Protein AF-R4Z0A3-F1 (afdb_monomer_lite)

pLDDT: mean 77.42, std 15.75, range [34.47, 92.31]

Foldseek 3Di:
DDPQFDKDKAFADVLLVQVQQRWIWMWTADQWKTKIKTKGFRDQALLLRLLLVVLVCVVCVVVVVPPQLPQPDWDWDDDPRRTMIIRMRIDGQCHPNRRDPVVSVVVNVVNVVSVNCVSNVDHDNHSSVSSVVSSVVVVVVVVVPPPDD

Secondary structure (DSSP, 8-state):
--TT--EEEEEPPGGGS-TTTT-EEEEEE-SSEEEEEEEE--SSSHHHHHHHHHHHHHHHGGGTTSS------EEEE-SSS--EEEEEEEEET-STTTS-HHHHHHHHHHHHHHHHHHHHHS--TTHHHHHHHHHHHHHHHHHH-S---

Sequence (149 aa):
MHKHGSYIRVRLPDATGLRTVGGYLTYRVTAKDAKVLLGIDGLETGEENLAALRAVKKHYEHRVESPLPSPVDQRTRGIGGAVRAYATSTLTGHGFKKGTAEGSAVWAERMFLAWLQLLTSDPIPDIETAAAEQAAIIEQAALTDEPGG

Structure (mmCIF, N/CA/C/O backbone):
data_AF-R4Z0A3-F1
#
_entry.id   AF-R4Z0A3-F1
#
loop_
_atom_site.group_PDB
_atom_site.id
_atom_site.type_symbol
_atom_site.label_atom_id
_atom_site.label_alt_id
_atom_site.label_comp_id
_atom_site.label_asym_id
_atom_site.label_entity_id
_atom_site.label_seq_id
_atom_site.pdbx_PDB_ins_code
_atom_site.Cartn_x
_atom_site.Cartn_y
_atom_site.Cartn_z
_atom_site.occupancy
_atom_site.B_iso_or_equiv
_atom_site.auth_seq_id
_atom_site.auth_comp_id
_atom_site.auth_asym_id
_atom_site.auth_atom_id
_atom_site.pdbx_PDB_model_num
ATOM 1 N N . MET A 1 1 ? -2.324 11.474 -26.695 1.00 40.47 1 MET A N 1
ATOM 2 C CA . MET A 1 1 ? -1.196 11.080 -25.817 1.00 40.47 1 MET A CA 1
ATOM 3 C C . MET A 1 1 ? -1.404 11.738 -24.454 1.00 40.47 1 MET A C 1
ATOM 5 O O . MET A 1 1 ? -1.358 12.959 -24.376 1.00 40.47 1 MET A O 1
ATOM 9 N N . HIS A 1 2 ? -1.762 10.989 -23.407 1.00 38.53 2 HIS A N 1
ATOM 10 C CA . HIS A 1 2 ? -2.083 11.587 -22.103 1.00 38.53 2 HIS A CA 1
ATOM 11 C C . HIS A 1 2 ? -0.835 12.245 -21.487 1.00 38.53 2 HIS A C 1
ATOM 13 O O . HIS A 1 2 ? 0.179 11.584 -21.282 1.00 38.53 2 HIS A O 1
ATOM 19 N N . LYS A 1 3 ? -0.923 13.539 -21.142 1.00 48.25 3 LYS A N 1
ATOM 20 C CA . LYS A 1 3 ? 0.144 14.345 -20.503 1.00 48.25 3 LYS A CA 1
ATOM 21 C C . LYS A 1 3 ? 0.673 13.773 -19.170 1.00 48.25 3 LYS A C 1
ATOM 23 O O . LYS A 1 3 ? 1.653 14.287 -18.638 1.00 48.25 3 LYS A O 1
ATOM 28 N N . HIS A 1 4 ? 0.039 12.736 -18.617 1.00 56.09 4 HIS A N 1
ATOM 29 C CA . HIS A 1 4 ? 0.233 12.275 -17.237 1.00 56.09 4 HIS A CA 1
ATOM 30 C C . HIS A 1 4 ? 0.842 10.868 -17.083 1.00 56.09 4 HIS A C 1
ATOM 32 O O . HIS A 1 4 ? 1.033 10.420 -15.947 1.00 56.09 4 HIS A O 1
ATOM 38 N N . GLY A 1 5 ? 1.231 10.231 -18.195 1.00 62.22 5 GLY A N 1
ATOM 39 C CA . GLY A 1 5 ? 1.775 8.869 -18.227 1.00 62.22 5 GLY A CA 1
ATOM 40 C C . GLY A 1 5 ? 0.687 7.795 -18.321 1.00 62.22 5 GLY A C 1
ATOM 41 O O . GLY A 1 5 ? -0.496 8.081 -18.137 1.00 62.22 5 GLY A O 1
ATOM 42 N N . SER A 1 6 ? 1.099 6.567 -18.625 1.00 69.62 6 SER A N 1
ATOM 43 C CA . SER A 1 6 ? 0.236 5.380 -18.610 1.00 69.62 6 SER A CA 1
ATOM 44 C C . SER A 1 6 ? 0.320 4.694 -17.246 1.00 69.62 6 SER A C 1
ATOM 46 O O . SER A 1 6 ? 1.364 4.742 -16.585 1.00 69.62 6 SER A O 1
ATOM 48 N N . TYR A 1 7 ? -0.773 4.062 -16.822 1.00 82.75 7 TYR A N 1
ATOM 49 C CA . TYR A 1 7 ? -0.797 3.251 -15.611 1.00 82.75 7 TYR A CA 1
ATOM 50 C C . TYR A 1 7 ? -1.601 1.972 -15.824 1.00 82.75 7 TYR A C 1
ATOM 52 O O . TYR A 1 7 ? -2.517 1.935 -16.644 1.00 82.75 7 TYR A O 1
ATOM 60 N N . ILE A 1 8 ? -1.254 0.940 -15.062 1.00 86.56 8 ILE A N 1
ATOM 61 C CA . ILE A 1 8 ? -2.016 -0.303 -14.959 1.00 86.56 8 ILE A CA 1
ATOM 62 C C . ILE A 1 8 ? -2.486 -0.393 -13.517 1.00 86.56 8 ILE A C 1
ATOM 64 O O . ILE A 1 8 ? -1.666 -0.305 -12.607 1.00 86.56 8 ILE A O 1
ATOM 68 N N . ARG A 1 9 ? -3.794 -0.540 -13.308 1.00 89.31 9 ARG A N 1
ATOM 69 C CA . ARG A 1 9 ? -4.387 -0.768 -11.989 1.00 89.31 9 ARG A CA 1
ATOM 70 C C . ARG A 1 9 ? -4.936 -2.188 -11.941 1.00 89.31 9 ARG A C 1
ATOM 72 O O . ARG A 1 9 ? -5.731 -2.560 -12.798 1.00 89.31 9 ARG A O 1
ATOM 79 N N . VAL A 1 10 ? -4.543 -2.943 -10.925 1.00 91.38 10 VAL A N 1
ATOM 80 C CA . VAL A 1 10 ? -4.989 -4.315 -10.679 1.00 91.38 10 VAL A CA 1
ATOM 81 C C . VAL A 1 10 ? -5.661 -4.357 -9.318 1.00 91.38 10 VAL A C 1
ATOM 83 O O . VAL A 1 10 ? -5.078 -3.932 -8.322 1.00 91.38 10 VAL A O 1
ATOM 86 N N . ARG A 1 11 ? -6.902 -4.839 -9.278 1.00 91.44 11 ARG A N 1
ATOM 87 C CA . ARG A 1 11 ? -7.611 -5.084 -8.018 1.00 91.44 11 ARG A CA 1
ATOM 88 C C . ARG A 1 11 ? -6.994 -6.285 -7.312 1.00 91.44 11 ARG A C 1
ATOM 90 O O . ARG A 1 11 ? -6.636 -7.258 -7.973 1.00 91.44 11 ARG A O 1
ATOM 97 N N . LEU A 1 12 ? -6.884 -6.211 -5.991 1.00 90.88 12 LEU A N 1
ATOM 98 C CA . LEU A 1 12 ? -6.390 -7.330 -5.198 1.00 90.88 12 LEU A CA 1
ATOM 99 C C . LEU A 1 12 ? -7.463 -8.426 -5.058 1.00 90.88 12 LEU A C 1
ATOM 101 O O . LEU A 1 12 ? -8.657 -8.110 -5.033 1.00 90.88 12 LEU A O 1
ATOM 105 N N . PRO A 1 13 ? -7.066 -9.709 -4.982 1.00 90.19 13 PRO A N 1
ATOM 106 C CA . PRO A 1 13 ? -8.002 -10.800 -4.735 1.00 90.19 13 PRO A CA 1
ATOM 107 C C . PRO A 1 13 ? -8.528 -10.776 -3.290 1.00 90.19 13 PRO A C 1
ATOM 109 O O . PRO A 1 13 ? -7.863 -10.253 -2.394 1.00 90.19 13 PRO A O 1
ATOM 112 N N . ASP A 1 14 ? -9.691 -11.399 -3.056 1.00 88.31 14 ASP A N 1
ATOM 113 C CA . ASP A 1 14 ? -10.331 -11.509 -1.727 1.00 88.31 14 ASP A CA 1
ATOM 114 C C . ASP A 1 14 ? -9.380 -12.045 -0.657 1.00 88.31 14 ASP A C 1
ATOM 116 O O . ASP A 1 14 ? -9.346 -11.542 0.460 1.00 88.31 14 ASP A O 1
ATOM 120 N N . ALA A 1 15 ? -8.549 -13.016 -1.043 1.00 88.75 15 ALA A N 1
ATOM 121 C CA . ALA A 1 15 ? -7.582 -13.683 -0.178 1.00 88.75 15 ALA A CA 1
ATOM 122 C C . ALA A 1 15 ? -6.546 -12.740 0.463 1.00 88.75 15 ALA A C 1
ATOM 124 O O . ALA A 1 15 ? -5.831 -13.171 1.354 1.00 88.75 15 ALA A O 1
ATOM 125 N N . THR A 1 16 ? -6.443 -11.482 0.019 1.00 87.31 16 THR A N 1
ATOM 126 C CA . THR A 1 16 ? -5.559 -10.475 0.636 1.00 87.31 16 THR A CA 1
ATOM 127 C C . THR A 1 16 ? -6.153 -9.781 1.860 1.00 87.31 16 THR A C 1
ATOM 129 O O . THR A 1 16 ? -5.439 -9.045 2.534 1.00 87.31 16 THR A O 1
ATOM 132 N N . GLY A 1 17 ? -7.463 -9.909 2.098 1.00 87.19 17 GLY A N 1
ATOM 133 C CA . GLY A 1 17 ? -8.180 -9.135 3.120 1.00 87.19 17 GLY A CA 1
ATOM 134 C C . GLY A 1 17 ? -8.371 -7.648 2.781 1.00 87.19 17 GLY A C 1
ATOM 135 O O . GLY A 1 17 ? -9.131 -6.959 3.448 1.00 87.19 17 GLY A O 1
ATOM 136 N N . LEU A 1 18 ? -7.747 -7.135 1.712 1.00 88.69 18 LEU A N 1
ATOM 137 C CA . LEU A 1 18 ? -7.799 -5.711 1.356 1.00 88.69 18 LEU A CA 1
ATOM 138 C C . LEU A 1 18 ? -8.900 -5.357 0.350 1.00 88.69 18 LEU A C 1
ATOM 140 O O . LEU A 1 18 ? -9.107 -4.180 0.064 1.00 88.69 18 LEU A O 1
ATOM 144 N N . ARG A 1 19 ? -9.607 -6.333 -0.234 1.00 87.31 19 ARG A N 1
ATOM 145 C CA . ARG A 1 19 ? -10.628 -6.035 -1.257 1.00 87.31 19 ARG A CA 1
ATOM 146 C C . ARG A 1 19 ? -11.832 -5.287 -0.679 1.00 87.31 19 ARG A C 1
ATOM 148 O O . ARG A 1 19 ? -12.382 -4.438 -1.377 1.00 87.31 19 ARG A O 1
ATOM 155 N N . THR A 1 20 ? -12.218 -5.585 0.561 1.00 86.12 20 THR A N 1
ATOM 156 C CA . THR A 1 20 ? -13.341 -4.941 1.269 1.00 86.12 20 THR A CA 1
ATOM 157 C C . THR A 1 20 ? -13.162 -3.427 1.351 1.00 86.12 20 THR A C 1
ATOM 159 O O . THR A 1 20 ? -14.100 -2.688 1.087 1.00 86.12 20 THR A O 1
ATOM 162 N N . VAL A 1 21 ? -11.922 -2.974 1.545 1.00 88.94 21 VAL A N 1
ATOM 163 C CA . VAL A 1 21 ? -11.540 -1.553 1.605 1.00 88.94 21 VAL A CA 1
ATOM 164 C C . VAL A 1 21 ? -11.056 -0.989 0.264 1.00 88.94 21 VAL A C 1
ATOM 166 O O . VAL A 1 21 ? -10.374 0.035 0.204 1.00 88.94 21 VAL A O 1
ATOM 169 N N . GLY A 1 22 ? -11.366 -1.657 -0.850 1.00 89.75 22 GLY A N 1
ATOM 170 C CA . GLY A 1 22 ? -10.989 -1.182 -2.181 1.00 89.75 22 GLY A CA 1
ATOM 171 C C . GLY A 1 22 ? -9.485 -1.258 -2.463 1.00 89.75 22 GLY A C 1
ATOM 172 O O . GLY A 1 22 ? -8.950 -0.411 -3.168 1.00 89.75 22 GLY A O 1
ATOM 173 N N . GLY A 1 23 ? -8.780 -2.256 -1.932 1.00 90.88 23 GLY A N 1
ATOM 174 C CA . GLY A 1 23 ? -7.347 -2.453 -2.152 1.00 90.88 23 GLY A CA 1
ATOM 175 C C . GLY A 1 23 ? -6.966 -2.737 -3.614 1.00 90.88 23 GLY A C 1
ATOM 176 O O . GLY A 1 23 ? -7.571 -3.572 -4.299 1.00 90.88 23 GLY A O 1
ATOM 177 N N . TYR A 1 24 ? -5.916 -2.077 -4.107 1.00 92.31 24 TYR A N 1
ATOM 178 C CA . TYR A 1 24 ? -5.378 -2.293 -5.456 1.00 92.31 24 TYR A CA 1
ATOM 179 C C . TYR A 1 24 ? -3.870 -2.047 -5.545 1.00 92.31 24 TYR A C 1
ATOM 181 O O . TYR A 1 24 ? -3.290 -1.284 -4.776 1.00 92.31 24 TYR A O 1
ATOM 189 N N . LEU A 1 25 ? -3.248 -2.619 -6.577 1.00 91.00 25 LEU A N 1
ATOM 190 C CA . LEU A 1 25 ? -1.900 -2.269 -7.015 1.00 91.00 25 LEU A CA 1
ATOM 191 C C . LEU A 1 25 ? -1.966 -1.398 -8.269 1.00 91.00 25 LEU A C 1
ATOM 193 O O . LEU A 1 25 ? -2.750 -1.652 -9.181 1.00 91.00 25 LEU A O 1
ATOM 197 N N . THR A 1 26 ? -1.149 -0.351 -8.333 1.00 91.25 26 THR A N 1
ATOM 198 C CA . THR A 1 26 ? -0.997 0.482 -9.531 1.00 91.25 26 THR A CA 1
ATOM 199 C C . THR A 1 26 ? 0.457 0.544 -9.964 1.00 91.25 26 THR A C 1
ATOM 201 O O . THR A 1 26 ? 1.308 1.008 -9.211 1.00 91.25 26 THR A O 1
ATOM 204 N N . TYR A 1 27 ? 0.733 0.157 -11.206 1.00 90.75 27 TYR A N 1
ATOM 205 C CA . TYR A 1 27 ? 1.990 0.448 -11.880 1.00 90.75 27 TYR A CA 1
ATOM 206 C C . TYR A 1 27 ? 1.881 1.785 -12.605 1.00 90.75 27 TYR A C 1
ATOM 208 O O . TYR A 1 27 ? 0.936 2.007 -13.362 1.00 90.75 27 TYR A O 1
ATOM 216 N N . ARG A 1 28 ? 2.846 2.677 -12.392 1.00 89.00 28 ARG A N 1
ATOM 217 C CA . ARG A 1 28 ? 2.895 3.999 -13.014 1.00 89.00 28 ARG A CA 1
ATOM 218 C C . ARG A 1 28 ? 4.305 4.322 -13.479 1.00 89.00 28 ARG A C 1
ATOM 220 O O . ARG A 1 28 ? 5.245 4.272 -12.693 1.00 89.00 28 ARG A O 1
ATOM 227 N N . VAL A 1 29 ? 4.430 4.797 -14.714 1.00 84.81 29 VAL A N 1
ATOM 228 C CA . VAL A 1 29 ? 5.696 5.321 -15.243 1.00 84.81 29 VAL A CA 1
ATOM 229 C C . VAL A 1 29 ? 5.619 6.837 -15.372 1.00 84.81 29 VAL A C 1
ATOM 231 O O . VAL A 1 29 ? 4.6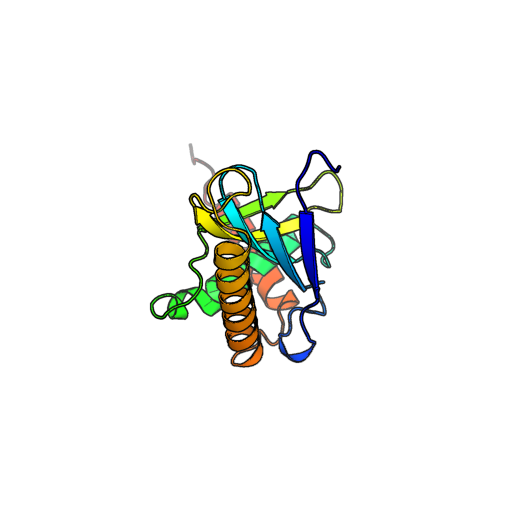59 7.400 -15.898 1.00 84.81 29 VAL A O 1
ATOM 234 N N . THR A 1 30 ? 6.641 7.515 -14.866 1.00 85.06 30 THR A N 1
ATOM 235 C CA . THR A 1 30 ? 6.837 8.962 -14.995 1.00 85.06 30 THR A CA 1
ATOM 236 C C . THR A 1 30 ? 8.015 9.248 -15.921 1.00 85.06 30 THR A C 1
ATOM 238 O O . THR A 1 30 ? 8.670 8.332 -16.410 1.00 85.06 30 THR A O 1
ATOM 241 N N . ALA A 1 31 ? 8.317 10.525 -16.168 1.00 83.75 31 ALA A N 1
ATOM 242 C CA . ALA A 1 31 ? 9.464 10.887 -16.999 1.00 83.75 31 ALA A CA 1
ATOM 243 C C . ALA A 1 31 ? 10.795 10.391 -16.410 1.00 83.75 31 ALA A C 1
ATOM 245 O O . ALA A 1 31 ? 11.699 10.049 -17.167 1.00 83.75 31 ALA A O 1
ATOM 246 N N . LYS A 1 32 ? 10.912 10.375 -15.076 1.00 85.31 32 LYS A N 1
ATOM 247 C CA . LYS A 1 32 ? 12.159 10.060 -14.367 1.00 85.31 32 LYS A CA 1
ATOM 248 C C . LYS A 1 32 ? 12.180 8.646 -13.796 1.00 85.31 32 LYS A C 1
ATOM 250 O O . LYS A 1 32 ? 13.207 7.990 -13.902 1.00 85.31 32 LYS A O 1
ATOM 255 N N . ASP A 1 33 ? 11.041 8.175 -13.288 1.00 86.81 33 ASP A N 1
ATOM 256 C CA . ASP A 1 33 ? 10.973 6.952 -12.481 1.00 86.81 33 ASP A CA 1
ATOM 257 C C . ASP A 1 33 ? 9.795 6.052 -12.866 1.00 86.81 33 ASP A C 1
ATOM 259 O O . ASP A 1 33 ? 8.763 6.541 -13.345 1.00 86.81 33 ASP A O 1
ATOM 263 N N . ALA A 1 34 ? 9.920 4.765 -12.550 1.00 86.31 34 ALA A N 1
ATOM 264 C CA . ALA A 1 34 ? 8.825 3.801 -12.515 1.00 86.31 34 ALA A CA 1
ATOM 265 C C . ALA A 1 34 ? 8.374 3.565 -11.063 1.00 86.31 34 ALA A C 1
ATOM 267 O O . ALA A 1 34 ? 9.180 3.637 -10.136 1.00 86.31 34 ALA A O 1
ATOM 268 N N . LYS A 1 35 ? 7.076 3.335 -10.849 1.00 86.94 35 LYS A N 1
ATOM 269 C CA . LYS A 1 35 ? 6.466 3.233 -9.517 1.00 86.94 35 LYS A CA 1
ATOM 270 C C . LYS A 1 35 ? 5.460 2.096 -9.450 1.00 86.94 35 LYS A C 1
ATOM 272 O O . LYS A 1 35 ? 4.667 1.934 -10.375 1.00 86.94 35 LYS A O 1
ATOM 277 N N . VAL A 1 36 ? 5.448 1.382 -8.332 1.00 86.81 36 VAL A N 1
ATOM 278 C CA . VAL A 1 36 ? 4.368 0.472 -7.935 1.00 86.81 36 VAL A CA 1
ATOM 279 C C . VAL A 1 36 ? 3.757 1.017 -6.653 1.00 86.81 36 VAL A C 1
ATOM 281 O O . VAL A 1 36 ? 4.476 1.426 -5.744 1.00 86.81 36 VAL A O 1
ATOM 284 N N . LEU A 1 37 ? 2.432 1.100 -6.623 1.00 87.38 37 LEU A N 1
ATOM 285 C CA . LEU A 1 37 ? 1.665 1.704 -5.542 1.00 87.38 37 LEU A CA 1
ATOM 286 C C . LEU A 1 37 ? 0.678 0.675 -5.001 1.00 87.38 37 LEU A C 1
ATOM 288 O O . LEU A 1 37 ? -0.159 0.212 -5.773 1.00 87.38 37 LEU A O 1
ATOM 292 N N . LEU A 1 38 ? 0.730 0.377 -3.705 1.00 87.38 38 LEU A N 1
ATOM 293 C CA . LEU A 1 38 ? -0.390 -0.245 -2.999 1.00 87.38 38 LEU A CA 1
ATOM 294 C C . LEU A 1 38 ? -1.329 0.868 -2.544 1.00 87.38 38 LEU A C 1
ATOM 296 O O . LEU A 1 38 ? -0.894 1.772 -1.833 1.00 87.38 38 LEU A O 1
ATOM 300 N N . GLY A 1 39 ? -2.579 0.834 -2.995 1.00 88.19 39 GLY A N 1
ATOM 301 C CA . GLY A 1 39 ? -3.584 1.842 -2.679 1.00 88.19 39 GLY A CA 1
ATOM 302 C C . GLY A 1 39 ? -4.808 1.258 -1.987 1.00 88.19 39 GLY A C 1
ATOM 303 O O . GLY A 1 39 ? -5.176 0.114 -2.248 1.00 88.19 39 GLY A O 1
ATOM 304 N N . ILE A 1 40 ? -5.424 2.083 -1.141 1.00 87.75 40 ILE A N 1
ATOM 305 C CA . ILE A 1 40 ? -6.716 1.854 -0.479 1.00 87.75 40 ILE A CA 1
ATOM 306 C C . ILE A 1 40 ? -7.579 3.091 -0.771 1.00 87.75 40 ILE A C 1
ATOM 308 O O . ILE A 1 40 ? -7.098 4.224 -0.633 1.00 87.75 40 ILE A O 1
ATOM 312 N N . ASP A 1 41 ? -8.794 2.881 -1.287 1.00 87.88 41 ASP A N 1
ATOM 313 C CA . ASP A 1 41 ? -9.741 3.960 -1.613 1.00 87.88 41 ASP A CA 1
ATOM 314 C C . ASP A 1 41 ? -11.223 3.616 -1.374 1.00 87.88 41 ASP A C 1
ATOM 316 O O . ASP A 1 41 ? -12.091 4.301 -1.913 1.00 87.88 41 ASP A O 1
ATOM 320 N N . GLY A 1 42 ? -11.511 2.569 -0.591 1.00 85.94 42 GLY A N 1
ATOM 321 C CA . GLY A 1 42 ? -12.871 2.100 -0.303 1.00 85.94 42 GLY A CA 1
ATOM 322 C C . GLY A 1 42 ? -13.462 2.534 1.042 1.00 85.94 42 GLY A C 1
ATOM 323 O O . GLY A 1 42 ? -14.623 2.217 1.279 1.00 85.94 42 GLY A O 1
ATOM 324 N N . LEU A 1 43 ? -12.705 3.228 1.902 1.00 86.81 43 LEU A N 1
ATOM 325 C CA . LEU A 1 43 ? -13.200 3.746 3.188 1.00 86.81 43 LEU A CA 1
ATOM 326 C C . LEU A 1 43 ? -13.829 5.140 3.036 1.00 86.81 43 LEU A C 1
ATOM 328 O O . LEU A 1 43 ? -13.618 5.811 2.020 1.00 86.81 43 LEU A O 1
ATOM 332 N N . GLU A 1 44 ? -14.609 5.562 4.035 1.00 85.12 44 GLU A N 1
ATOM 333 C CA . GLU A 1 44 ? -15.453 6.763 3.986 1.00 85.12 44 GLU A CA 1
ATOM 334 C C . GLU A 1 44 ? -14.617 8.043 3.885 1.00 85.12 44 GLU A C 1
ATOM 336 O O . GLU A 1 44 ? -14.967 8.967 3.143 1.00 85.12 44 GLU A O 1
ATOM 341 N N . THR A 1 45 ? -13.477 8.082 4.580 1.00 83.50 45 THR A N 1
ATOM 342 C CA . THR A 1 45 ? -12.611 9.266 4.636 1.00 83.50 45 THR A CA 1
ATOM 343 C C . THR A 1 45 ? -11.182 9.012 4.150 1.00 83.50 45 THR A C 1
ATOM 345 O O . THR A 1 45 ? -10.692 7.886 4.019 1.00 83.50 45 THR A O 1
ATOM 348 N N . GLY A 1 46 ? -10.465 10.098 3.849 1.00 79.25 46 GLY A N 1
ATOM 349 C CA . GLY A 1 46 ? -9.051 10.025 3.478 1.00 79.25 46 GLY A CA 1
ATOM 350 C C . GLY A 1 46 ? -8.152 9.582 4.619 1.00 79.25 46 GLY A C 1
ATOM 351 O O . GLY A 1 46 ? -7.163 8.877 4.406 1.00 79.25 46 GLY A O 1
ATOM 352 N N . GLU A 1 47 ? -8.511 10.012 5.818 1.00 82.19 47 GLU A N 1
ATOM 353 C CA . GLU A 1 47 ? -7.883 9.698 7.086 1.00 82.19 47 GLU A CA 1
ATOM 354 C C . GLU A 1 47 ? -7.992 8.201 7.377 1.00 82.19 47 GLU A C 1
ATOM 356 O O . GLU A 1 47 ? -6.981 7.579 7.698 1.00 82.19 47 GLU A O 1
ATOM 361 N N . GLU A 1 48 ? -9.160 7.597 7.151 1.00 85.56 48 GLU A N 1
ATOM 362 C CA . GLU A 1 48 ? -9.363 6.148 7.259 1.00 85.56 48 GLU A CA 1
ATOM 363 C C . GLU A 1 48 ? -8.542 5.371 6.229 1.00 85.56 48 GLU A C 1
ATOM 365 O O . GLU A 1 48 ? -7.834 4.429 6.583 1.00 85.56 48 GLU A O 1
ATOM 370 N N . ASN A 1 49 ? -8.549 5.800 4.960 1.00 85.56 49 ASN A N 1
ATOM 371 C CA . ASN A 1 49 ? -7.708 5.189 3.925 1.00 85.56 49 ASN A CA 1
ATOM 372 C C . ASN A 1 49 ? -6.211 5.250 4.304 1.00 85.56 49 ASN A C 1
ATOM 374 O O . ASN A 1 49 ? -5.453 4.303 4.065 1.00 85.56 49 ASN A O 1
ATOM 378 N N . LEU A 1 50 ? -5.763 6.352 4.919 1.00 82.94 50 LEU A N 1
ATOM 379 C CA . LEU A 1 50 ? -4.394 6.497 5.416 1.00 82.94 50 LEU A CA 1
ATOM 380 C C . LEU A 1 50 ? -4.126 5.621 6.645 1.00 82.94 50 LEU A C 1
ATOM 382 O O . LEU A 1 50 ? -3.055 5.015 6.731 1.00 82.94 50 LEU A O 1
ATOM 386 N N . ALA A 1 51 ? -5.068 5.547 7.583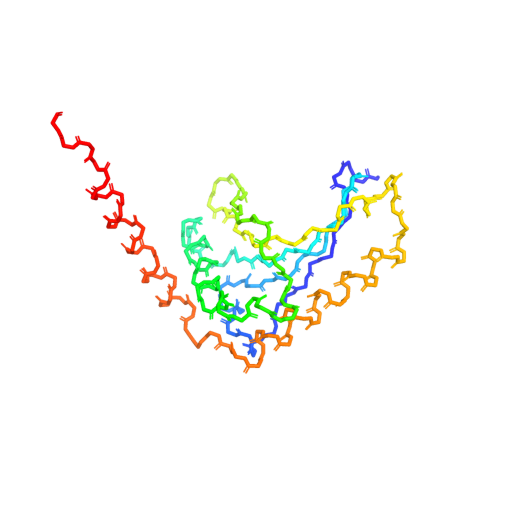 1.00 85.50 51 ALA A N 1
ATOM 387 C CA . ALA A 1 51 ? -4.970 4.711 8.770 1.00 85.50 51 ALA A CA 1
ATOM 388 C C . ALA A 1 51 ? -4.887 3.227 8.389 1.00 85.50 51 ALA A C 1
ATOM 390 O O . ALA A 1 51 ? -4.008 2.526 8.887 1.00 85.50 51 ALA A O 1
ATOM 391 N N . ALA A 1 52 ? -5.673 2.782 7.406 1.00 87.50 52 ALA A N 1
ATOM 392 C CA . ALA A 1 52 ? -5.590 1.439 6.842 1.00 87.50 52 ALA A CA 1
ATOM 393 C C . ALA A 1 52 ? -4.206 1.153 6.237 1.00 87.50 52 ALA A C 1
ATOM 395 O O . ALA A 1 52 ? -3.602 0.117 6.507 1.00 87.50 52 ALA A O 1
ATOM 396 N N . LEU A 1 53 ? -3.618 2.091 5.485 1.00 85.75 53 LEU A N 1
ATOM 397 C CA . LEU A 1 53 ? -2.246 1.911 4.993 1.00 85.75 53 LEU A CA 1
ATOM 398 C C . LEU A 1 53 ? -1.187 1.912 6.096 1.00 85.75 53 LEU A C 1
ATOM 400 O O . LEU A 1 53 ? -0.151 1.254 5.957 1.00 85.75 53 LEU A O 1
ATOM 404 N N . ARG A 1 54 ? -1.403 2.659 7.178 1.00 83.31 54 ARG A N 1
ATOM 405 C CA . ARG A 1 54 ? -0.536 2.604 8.358 1.00 83.31 54 ARG A CA 1
ATOM 406 C C . ARG A 1 54 ? -0.672 1.265 9.074 1.00 83.31 54 ARG A C 1
ATOM 408 O O . ARG A 1 54 ? 0.357 0.720 9.456 1.00 83.31 54 ARG A O 1
ATOM 415 N N . ALA A 1 55 ? -1.877 0.706 9.164 1.00 86.81 55 ALA A N 1
ATOM 416 C CA . ALA A 1 55 ? -2.107 -0.639 9.679 1.00 86.81 55 ALA A CA 1
ATOM 417 C C . ALA A 1 55 ? -1.382 -1.692 8.827 1.00 86.81 55 ALA A C 1
ATOM 419 O O . ALA A 1 55 ? -0.633 -2.496 9.372 1.00 86.81 55 ALA A O 1
ATOM 420 N N . VAL A 1 56 ? -1.482 -1.612 7.492 1.00 85.25 56 VAL A N 1
ATOM 421 C CA . VAL A 1 56 ? -0.703 -2.460 6.567 1.00 85.25 56 VAL A CA 1
ATOM 422 C C . VAL A 1 56 ? 0.797 -2.327 6.828 1.00 85.25 56 VAL A C 1
ATOM 424 O O . VAL A 1 56 ? 1.495 -3.330 6.956 1.00 85.25 56 VAL A O 1
ATOM 427 N N . LYS A 1 57 ? 1.311 -1.095 6.932 1.00 81.88 57 LYS A N 1
ATOM 428 C CA . LYS A 1 57 ? 2.730 -0.864 7.226 1.00 81.88 57 LYS A CA 1
ATOM 429 C C . LYS A 1 57 ? 3.123 -1.506 8.552 1.00 81.88 57 LYS A C 1
ATOM 431 O O . LYS A 1 57 ? 4.062 -2.282 8.551 1.00 81.88 57 LYS A O 1
ATOM 436 N N . LYS A 1 58 ? 2.415 -1.214 9.643 1.00 82.94 58 LYS A N 1
ATOM 437 C CA . LYS A 1 58 ? 2.694 -1.752 10.983 1.00 82.94 58 LYS A CA 1
ATOM 438 C C . LYS A 1 58 ? 2.663 -3.279 10.996 1.00 82.94 58 LYS A C 1
ATOM 440 O O . LYS A 1 58 ? 3.525 -3.920 11.585 1.00 82.94 58 LYS A O 1
ATOM 445 N N . HIS A 1 59 ? 1.699 -3.870 10.298 1.00 84.38 59 HIS A N 1
ATOM 446 C CA . HIS A 1 59 ? 1.567 -5.317 10.220 1.00 84.38 59 HIS A CA 1
ATOM 447 C C . HIS A 1 59 ? 2.767 -5.967 9.516 1.00 84.38 59 HIS A C 1
ATOM 449 O O . HIS A 1 59 ? 3.256 -6.988 9.981 1.00 84.38 59 HIS A O 1
ATOM 455 N N . TYR A 1 60 ? 3.308 -5.354 8.458 1.00 81.81 60 TYR A N 1
ATOM 456 C CA . TYR A 1 60 ? 4.418 -5.931 7.690 1.00 81.81 60 TYR A CA 1
ATOM 457 C C . TYR A 1 60 ? 5.796 -5.296 7.946 1.00 81.81 60 TYR A C 1
ATOM 459 O O . TYR A 1 60 ? 6.775 -5.753 7.359 1.00 81.81 60 TYR A O 1
ATOM 467 N N . GLU A 1 61 ? 5.927 -4.274 8.801 1.00 74.88 61 GLU A N 1
ATOM 468 C CA . GLU A 1 61 ? 7.187 -3.525 8.975 1.00 74.88 61 GLU A CA 1
ATOM 469 C C . GLU A 1 61 ? 8.337 -4.399 9.480 1.00 74.88 61 GLU A C 1
ATOM 471 O O . GLU A 1 61 ? 9.478 -4.233 9.057 1.00 74.88 61 GLU A O 1
ATOM 476 N N . HIS A 1 62 ? 8.026 -5.395 10.308 1.00 70.69 62 HIS A N 1
ATOM 477 C CA . HIS A 1 62 ? 8.991 -6.362 10.828 1.00 70.69 62 HIS A CA 1
ATOM 478 C C . HIS A 1 62 ? 9.468 -7.374 9.772 1.00 70.69 62 HIS A C 1
ATOM 480 O O . HIS A 1 62 ? 10.463 -8.061 9.978 1.00 70.69 62 HIS A O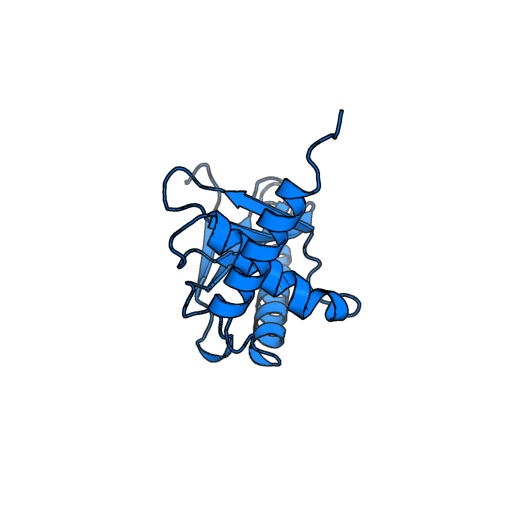 1
ATOM 486 N N . ARG A 1 63 ? 8.779 -7.477 8.628 1.00 68.06 63 ARG A N 1
ATOM 487 C CA . ARG A 1 63 ? 9.157 -8.361 7.513 1.00 68.06 63 ARG A CA 1
ATOM 488 C C . ARG A 1 63 ? 10.003 -7.653 6.456 1.00 68.06 63 ARG A C 1
ATOM 490 O O . ARG A 1 63 ? 10.367 -8.260 5.454 1.00 68.06 63 ARG A O 1
ATOM 497 N N . VAL A 1 64 ? 10.333 -6.376 6.670 1.00 52.91 64 VAL A N 1
ATOM 498 C CA . VAL A 1 64 ? 11.041 -5.528 5.695 1.00 52.91 64 VAL A CA 1
ATOM 499 C C . VAL A 1 64 ? 12.518 -5.915 5.519 1.00 52.91 64 VAL A C 1
ATOM 501 O O . VAL A 1 64 ? 13.126 -5.528 4.524 1.00 52.91 64 VAL A O 1
ATOM 504 N N . GLU A 1 65 ? 13.086 -6.743 6.402 1.00 49.09 65 GLU A N 1
ATOM 505 C CA . GLU A 1 65 ? 14.481 -7.207 6.305 1.00 49.09 65 GLU A CA 1
ATOM 506 C C . GLU A 1 65 ? 14.755 -8.179 5.134 1.00 49.09 65 GLU A C 1
ATOM 508 O O . GLU A 1 65 ? 15.912 -8.439 4.809 1.00 49.09 65 GLU A O 1
ATOM 513 N N . SER A 1 66 ? 13.728 -8.694 4.447 1.00 42.72 66 SER A N 1
ATOM 514 C CA . SER A 1 66 ? 13.887 -9.649 3.339 1.00 42.72 66 SER A CA 1
ATOM 515 C C . SER A 1 66 ? 12.791 -9.478 2.289 1.00 42.72 66 SER A C 1
ATOM 517 O O . SER A 1 66 ? 11.632 -9.307 2.651 1.00 42.72 66 SER A O 1
ATOM 519 N N . PRO A 1 67 ? 13.126 -9.559 0.989 1.00 48.59 67 PRO A N 1
ATOM 520 C CA . PRO A 1 67 ? 13.077 -8.441 0.048 1.00 48.59 67 PRO A CA 1
ATOM 521 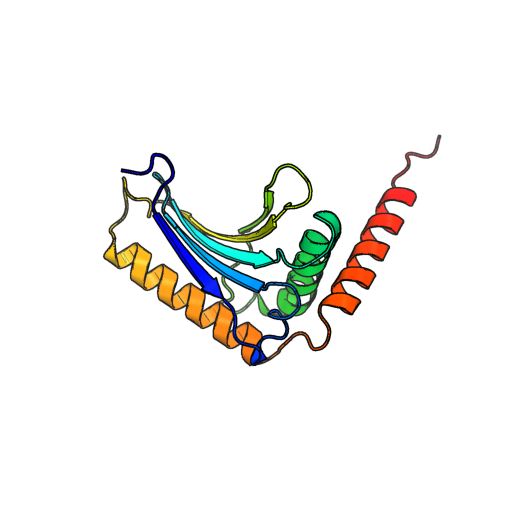C C . PRO A 1 67 ? 11.660 -7.869 -0.113 1.00 48.59 67 PRO A C 1
ATOM 523 O O . PRO A 1 67 ? 11.064 -7.934 -1.192 1.00 48.59 67 PRO A O 1
ATOM 526 N N . LEU A 1 68 ? 11.096 -7.294 0.945 1.00 49.50 68 LEU A N 1
ATOM 527 C CA . LEU A 1 68 ? 9.895 -6.518 0.778 1.00 49.50 68 LEU A CA 1
ATOM 528 C C . LEU A 1 68 ? 10.255 -5.293 -0.049 1.00 49.50 68 LEU A C 1
ATOM 530 O O . LEU A 1 68 ? 11.299 -4.667 0.168 1.00 49.50 68 LEU A O 1
ATOM 534 N N . PRO A 1 69 ? 9.402 -4.930 -1.007 1.00 50.34 69 PRO A N 1
ATOM 535 C CA . PRO A 1 69 ? 9.533 -3.666 -1.683 1.00 50.34 69 PRO A CA 1
ATOM 536 C C . PRO A 1 69 ? 9.402 -2.546 -0.654 1.00 50.34 69 PRO A C 1
ATOM 538 O O . PRO A 1 69 ? 8.301 -2.212 -0.227 1.00 50.34 69 PRO A O 1
ATOM 541 N N . SER A 1 70 ? 10.551 -2.019 -0.227 1.00 42.31 70 SER A N 1
ATOM 542 C CA . SER A 1 70 ? 10.659 -1.007 0.819 1.00 42.31 70 SER A CA 1
ATOM 543 C C . SER A 1 70 ? 9.584 0.074 0.616 1.00 42.31 70 SER A C 1
ATOM 545 O O . SER A 1 70 ? 9.469 0.600 -0.503 1.00 42.31 70 SER A O 1
ATOM 547 N N . PRO A 1 71 ? 8.751 0.387 1.628 1.00 43.91 71 PRO A N 1
ATOM 548 C CA . PRO A 1 71 ? 7.790 1.469 1.520 1.00 43.91 71 PRO A CA 1
ATOM 549 C C . PRO A 1 71 ? 8.564 2.786 1.556 1.00 43.91 71 PRO A C 1
ATOM 551 O O . PRO A 1 71 ? 8.844 3.351 2.611 1.00 43.91 71 PRO A O 1
ATOM 554 N N . VAL A 1 72 ? 8.926 3.278 0.376 1.00 50.09 72 VAL A N 1
ATOM 555 C CA . VAL A 1 72 ? 9.530 4.593 0.209 1.00 50.09 72 VAL A CA 1
ATOM 556 C C . VAL A 1 72 ? 8.380 5.554 -0.045 1.00 50.09 72 VAL A C 1
ATOM 558 O O . VAL A 1 72 ? 7.980 5.781 -1.186 1.00 50.09 72 VAL A O 1
ATOM 561 N N . ASP A 1 73 ? 7.881 6.121 1.057 1.00 54.03 73 ASP A N 1
ATOM 562 C CA . ASP A 1 73 ? 6.943 7.248 1.120 1.00 54.03 73 ASP A CA 1
ATOM 563 C C . ASP A 1 73 ? 5.442 6.861 1.096 1.00 54.03 73 ASP A C 1
ATOM 565 O O . ASP A 1 73 ? 4.883 6.425 0.081 1.00 54.03 73 ASP A O 1
ATOM 569 N N . GLN A 1 74 ? 4.783 7.030 2.252 1.00 54.88 74 GLN A N 1
ATOM 570 C CA . GLN A 1 74 ? 3.325 6.974 2.391 1.00 54.88 74 GLN A CA 1
ATOM 571 C C . GLN A 1 74 ? 2.764 8.360 2.090 1.00 54.88 74 GLN A C 1
ATOM 573 O O . GLN A 1 74 ? 3.060 9.321 2.796 1.00 54.88 74 GLN A O 1
ATOM 578 N N . ARG A 1 75 ? 1.947 8.478 1.043 1.00 52.47 75 ARG A N 1
ATOM 579 C CA . ARG A 1 75 ? 1.373 9.767 0.635 1.00 52.47 75 ARG A CA 1
ATOM 580 C C . ARG A 1 75 ? -0.126 9.643 0.434 1.00 52.47 75 ARG A C 1
ATOM 582 O O . ARG A 1 75 ? -0.589 8.713 -0.226 1.00 52.47 75 ARG A O 1
ATOM 589 N N . THR A 1 76 ? -0.870 10.628 0.918 1.00 50.44 76 THR A N 1
ATOM 590 C CA . THR A 1 76 ? -2.251 10.866 0.498 1.00 50.44 76 THR A CA 1
ATOM 591 C C . THR A 1 76 ? -2.252 11.733 -0.764 1.00 50.44 76 THR A C 1
ATOM 593 O O . THR A 1 76 ? -1.431 12.638 -0.937 1.00 50.44 76 THR A O 1
ATOM 596 N N . ARG A 1 77 ? -3.137 11.429 -1.716 1.00 53.06 77 ARG A N 1
ATOM 597 C CA . ARG A 1 77 ? -3.425 12.287 -2.875 1.00 53.06 77 ARG A CA 1
ATOM 598 C C . ARG A 1 77 ? -4.906 12.202 -3.229 1.00 53.06 77 ARG A C 1
ATOM 600 O O . ARG A 1 77 ? -5.403 11.124 -3.543 1.00 53.06 77 ARG A O 1
ATOM 607 N N . GLY A 1 78 ? -5.564 13.354 -3.297 1.00 42.03 78 GLY A N 1
ATOM 608 C CA . GLY A 1 78 ? -6.947 13.511 -3.750 1.00 42.03 78 GLY A CA 1
ATOM 609 C C . GLY A 1 78 ? -7.483 14.904 -3.411 1.00 42.03 78 GLY A C 1
ATOM 610 O O . GLY A 1 78 ? -6.822 15.651 -2.697 1.00 42.03 78 GLY A O 1
ATOM 611 N N . ILE A 1 79 ? -8.645 15.258 -3.962 1.00 34.47 79 ILE A N 1
ATOM 612 C CA . ILE A 1 79 ? -9.422 16.464 -3.630 1.00 34.47 79 ILE A CA 1
ATOM 613 C C . ILE A 1 79 ? -10.859 15.984 -3.365 1.00 34.47 79 ILE A C 1
ATOM 615 O O . ILE A 1 79 ? -11.382 15.215 -4.172 1.00 34.47 79 ILE A O 1
ATOM 619 N N . GLY A 1 80 ? -11.487 16.422 -2.267 1.00 40.34 80 GLY A N 1
ATOM 620 C CA . GLY A 1 80 ? -12.831 15.980 -1.851 1.00 40.34 80 GLY A CA 1
ATOM 621 C C . GLY A 1 80 ? -12.851 14.574 -1.231 1.00 40.34 80 GLY A C 1
ATOM 622 O O . GLY A 1 80 ? -11.796 14.028 -0.936 1.00 40.34 80 GLY A O 1
ATOM 623 N N . GLY A 1 81 ? -14.032 13.964 -1.071 1.00 36.12 81 GLY A N 1
ATOM 624 C CA . GLY A 1 81 ? -14.239 12.649 -0.421 1.00 36.12 81 GLY A CA 1
ATOM 625 C C . GLY A 1 81 ? -13.637 11.419 -1.127 1.00 36.12 81 GLY A C 1
ATOM 626 O O . GLY A 1 81 ? -14.023 10.299 -0.844 1.00 36.12 81 GLY A O 1
ATOM 627 N N . ALA A 1 82 ? -12.706 11.608 -2.066 1.00 47.72 82 ALA A N 1
ATOM 628 C CA . ALA A 1 82 ? -11.991 10.549 -2.783 1.00 47.72 82 ALA A CA 1
ATOM 629 C C . ALA A 1 82 ? -10.475 10.645 -2.531 1.00 47.72 82 ALA A C 1
ATOM 631 O O . ALA A 1 82 ? -9.657 10.559 -3.457 1.00 47.72 82 ALA A O 1
ATOM 632 N N . VAL A 1 83 ? -10.085 10.917 -1.284 1.00 58.53 83 VAL A N 1
ATOM 633 C CA . VAL A 1 83 ? -8.676 10.960 -0.885 1.00 58.53 83 VAL A CA 1
ATOM 634 C C . VAL A 1 83 ? -8.128 9.539 -0.890 1.00 58.53 83 VAL A C 1
ATOM 636 O O . VAL A 1 83 ? -8.509 8.700 -0.084 1.00 58.53 83 VAL A O 1
ATOM 639 N N . ARG A 1 84 ? -7.202 9.277 -1.814 1.00 65.38 84 ARG A N 1
ATOM 640 C CA . ARG A 1 84 ? -6.535 7.981 -1.941 1.00 65.38 84 ARG A CA 1
ATOM 641 C C . ARG A 1 84 ? -5.248 7.999 -1.139 1.00 65.38 84 ARG A C 1
ATOM 643 O O . ARG A 1 84 ? -4.468 8.952 -1.251 1.00 65.38 84 ARG A O 1
ATOM 650 N N . ALA A 1 85 ? -4.987 6.931 -0.406 1.00 66.38 85 ALA A N 1
ATOM 651 C CA . ALA A 1 85 ? -3.715 6.734 0.265 1.00 66.38 85 ALA A CA 1
ATOM 652 C C . ALA A 1 85 ? -2.879 5.716 -0.525 1.00 66.38 85 ALA A C 1
ATOM 654 O O . ALA A 1 85 ? -3.431 4.767 -1.086 1.00 66.38 85 ALA A O 1
ATOM 655 N N . TYR A 1 86 ? -1.555 5.912 -0.592 1.00 69.00 86 TYR A N 1
ATOM 656 C CA . TYR A 1 86 ? -0.645 4.969 -1.254 1.00 69.00 86 TYR A CA 1
ATOM 657 C C . TYR A 1 86 ? 0.601 4.658 -0.426 1.00 69.00 86 TYR A C 1
ATOM 659 O O . TYR A 1 86 ? 1.235 5.573 0.104 1.00 69.00 86 TYR A O 1
ATOM 667 N N . ALA A 1 87 ? 1.009 3.389 -0.424 1.00 73.88 87 ALA A N 1
ATOM 668 C CA . ALA A 1 87 ? 2.376 2.979 -0.130 1.00 73.88 87 ALA A CA 1
ATOM 669 C C . ALA A 1 87 ? 3.137 2.850 -1.456 1.00 73.88 87 ALA A C 1
ATOM 671 O O . ALA A 1 87 ? 2.694 2.149 -2.369 1.00 73.88 87 ALA A O 1
ATOM 672 N N . THR A 1 88 ? 4.253 3.572 -1.585 1.00 78.50 88 THR A N 1
ATOM 673 C CA . THR A 1 88 ? 4.980 3.691 -2.853 1.00 78.50 88 THR A CA 1
ATOM 674 C C . THR A 1 88 ? 6.282 2.906 -2.838 1.00 78.50 88 THR A C 1
ATOM 676 O O . THR A 1 88 ? 7.074 2.994 -1.906 1.00 78.50 88 THR A O 1
ATOM 679 N N . SER A 1 89 ? 6.554 2.219 -3.941 1.00 81.44 89 SER A N 1
ATOM 680 C CA . SER A 1 89 ? 7.876 1.701 -4.267 1.00 81.44 89 SER A CA 1
ATOM 681 C C . SER A 1 89 ? 8.335 2.303 -5.587 1.00 81.44 89 SER A C 1
ATOM 683 O O . SER A 1 89 ? 7.571 2.339 -6.555 1.00 81.44 89 SER A O 1
ATOM 685 N N . THR A 1 90 ? 9.567 2.809 -5.633 1.00 84.06 90 THR A N 1
ATOM 686 C CA . THR A 1 90 ? 10.081 3.577 -6.776 1.00 84.06 90 THR A CA 1
ATOM 687 C C . THR A 1 90 ? 11.367 2.962 -7.309 1.00 84.06 90 THR A C 1
ATOM 689 O O . THR A 1 90 ? 12.305 2.737 -6.551 1.00 84.06 90 THR A O 1
ATOM 692 N N . LEU A 1 91 ? 11.425 2.763 -8.625 1.00 83.69 91 LEU A N 1
ATOM 693 C CA . LEU A 1 91 ? 12.649 2.474 -9.359 1.00 83.69 91 LEU A CA 1
ATOM 694 C C . LEU A 1 91 ? 13.142 3.758 -10.035 1.00 83.69 91 LEU A C 1
ATOM 696 O O . LEU A 1 91 ? 12.644 4.175 -11.090 1.00 83.69 91 LEU A O 1
ATOM 700 N N . THR A 1 92 ? 14.103 4.407 -9.381 1.00 84.62 92 THR A N 1
ATOM 701 C CA . THR A 1 92 ? 14.675 5.686 -9.813 1.00 84.62 92 THR A CA 1
ATOM 702 C C . THR A 1 92 ? 15.431 5.537 -11.127 1.00 84.62 92 THR A C 1
ATOM 704 O O . THR A 1 92 ? 16.180 4.584 -11.316 1.00 84.62 92 THR A O 1
ATOM 707 N N . GLY A 1 93 ? 15.257 6.489 -12.046 1.00 82.50 93 GLY A N 1
ATOM 708 C CA . GLY A 1 93 ? 15.973 6.495 -13.330 1.00 82.50 93 GLY A CA 1
ATOM 709 C C . GLY A 1 93 ? 15.367 5.589 -14.407 1.00 82.50 93 GLY A C 1
ATOM 710 O O . GLY A 1 93 ? 15.777 5.670 -15.563 1.00 82.50 93 GLY A O 1
ATOM 711 N N . HIS A 1 94 ? 14.340 4.807 -14.068 1.00 83.31 94 HIS A N 1
ATOM 712 C CA . HIS A 1 94 ? 13.619 3.933 -14.996 1.00 83.31 94 HIS A CA 1
ATOM 713 C C . HIS A 1 94 ? 12.307 4.547 -15.518 1.00 83.31 94 HIS A C 1
ATOM 715 O O . HIS A 1 94 ? 11.340 3.861 -15.829 1.00 83.31 94 HIS A O 1
ATOM 721 N N . GLY A 1 95 ? 12.244 5.875 -15.605 1.00 82.31 95 GLY A N 1
ATOM 722 C CA . GLY A 1 95 ? 11.145 6.573 -16.270 1.00 82.31 95 GLY A CA 1
ATOM 723 C C . GLY A 1 95 ? 11.231 6.508 -17.793 1.00 82.31 95 GLY A C 1
ATOM 724 O O . GLY A 1 95 ? 12.271 6.182 -18.361 1.00 82.31 95 GLY A O 1
ATOM 725 N N . PHE A 1 96 ? 10.166 6.929 -18.479 1.00 82.75 96 PHE A N 1
ATOM 726 C CA . PHE A 1 96 ? 10.064 6.833 -19.943 1.00 82.75 96 PHE A CA 1
ATOM 727 C C . PHE A 1 96 ? 11.089 7.682 -20.724 1.00 82.75 96 PHE A C 1
ATOM 729 O O . PHE A 1 96 ? 11.153 7.566 -21.943 1.00 82.75 96 PHE A O 1
ATOM 736 N N . LYS A 1 97 ? 11.863 8.564 -20.066 1.00 84.00 97 LYS A N 1
ATOM 737 C CA . LYS A 1 97 ? 12.947 9.333 -20.710 1.00 84.00 97 LYS A CA 1
ATOM 738 C C . LYS A 1 97 ? 14.345 8.723 -20.552 1.00 84.00 97 LYS A C 1
ATOM 740 O O . LYS A 1 97 ? 15.249 9.173 -21.247 1.00 84.00 97 LYS A O 1
ATOM 745 N N . LYS A 1 98 ? 14.557 7.808 -19.601 1.00 80.12 98 LYS A N 1
ATOM 746 C CA . LYS A 1 98 ? 15.901 7.314 -19.229 1.00 80.12 98 LYS A CA 1
ATOM 747 C C . LYS A 1 98 ? 15.991 5.797 -19.032 1.00 80.12 98 LYS A C 1
ATOM 749 O O . LYS A 1 98 ? 17.089 5.262 -19.113 1.00 80.12 98 LYS A O 1
ATOM 754 N N . GLY A 1 99 ? 14.871 5.118 -18.794 1.00 80.12 99 GLY A N 1
ATOM 755 C CA . GLY A 1 99 ? 14.803 3.667 -18.650 1.00 80.12 99 GLY A CA 1
ATOM 756 C C . GLY A 1 99 ? 14.346 2.956 -19.918 1.00 80.12 99 GLY A C 1
ATOM 757 O O . GLY A 1 99 ? 13.835 3.571 -20.854 1.00 80.12 99 GLY A O 1
ATOM 758 N N . THR A 1 100 ? 14.473 1.631 -19.912 1.00 84.50 100 THR A N 1
ATOM 759 C CA . THR A 1 100 ? 13.854 0.761 -20.915 1.00 84.50 100 THR A CA 1
ATOM 760 C C . THR A 1 100 ? 12.454 0.343 -20.465 1.00 84.50 100 THR A C 1
ATOM 762 O O . THR A 1 100 ? 12.191 0.167 -19.269 1.00 84.50 100 THR A O 1
ATOM 765 N N . ALA A 1 101 ? 11.540 0.173 -21.425 1.00 84.69 101 ALA A N 1
ATOM 766 C CA . ALA A 1 101 ? 10.196 -0.333 -21.145 1.00 84.69 101 ALA A CA 1
ATOM 767 C C . ALA A 1 101 ? 10.252 -1.742 -20.530 1.00 84.69 101 ALA A C 1
ATOM 769 O O . ALA A 1 101 ? 9.596 -1.997 -19.526 1.00 84.69 101 ALA A O 1
ATOM 770 N N . GLU A 1 102 ? 11.105 -2.609 -21.079 1.00 87.31 102 GLU A N 1
ATOM 771 C CA . GLU A 1 102 ? 11.323 -3.978 -20.604 1.00 87.31 102 GLU A CA 1
ATOM 772 C C . GLU A 1 102 ? 11.833 -4.021 -19.160 1.00 87.31 102 GLU A C 1
ATOM 774 O O . GLU A 1 102 ? 11.214 -4.655 -18.311 1.00 87.31 102 GLU A O 1
ATOM 779 N N . GLY A 1 103 ? 12.901 -3.281 -18.838 1.00 83.69 103 GLY A N 1
ATOM 780 C CA . GLY A 1 103 ? 13.458 -3.277 -17.482 1.00 83.69 103 GLY A CA 1
ATOM 781 C C . GLY A 1 103 ? 12.461 -2.756 -16.445 1.00 83.69 103 GLY A C 1
ATOM 782 O O . GLY A 1 103 ? 12.372 -3.277 -15.335 1.00 83.69 103 GLY A O 1
ATOM 783 N N . SER A 1 104 ? 11.653 -1.766 -16.830 1.00 85.44 104 SER A N 1
ATOM 784 C CA . SER A 1 104 ? 10.604 -1.220 -15.966 1.00 85.44 104 SER A CA 1
ATOM 785 C C . SER A 1 104 ? 9.441 -2.199 -15.772 1.00 85.44 104 SER A C 1
ATOM 787 O O . SER A 1 104 ? 8.868 -2.233 -14.684 1.00 85.44 104 SER A O 1
ATOM 789 N N . ALA A 1 105 ? 9.097 -2.983 -16.799 1.00 86.94 105 ALA A N 1
ATOM 790 C CA . ALA A 1 105 ? 8.046 -3.996 -16.749 1.00 86.94 105 ALA A CA 1
ATOM 791 C C . ALA A 1 105 ? 8.463 -5.213 -15.910 1.00 86.94 105 ALA A C 1
ATOM 793 O O . ALA A 1 105 ? 7.719 -5.598 -15.015 1.00 86.94 105 ALA A O 1
ATOM 794 N N . VAL A 1 106 ? 9.673 -5.748 -16.122 1.00 88.00 106 VAL A N 1
ATOM 795 C CA . VAL A 1 106 ? 10.228 -6.867 -15.333 1.00 88.00 106 VAL A CA 1
ATOM 796 C C . VAL A 1 106 ? 10.307 -6.503 -13.854 1.00 88.00 106 VAL A C 1
ATOM 798 O O . VAL A 1 106 ? 9.952 -7.296 -12.982 1.00 88.00 106 VAL A O 1
ATOM 801 N N . TRP A 1 107 ? 10.751 -5.283 -13.547 1.00 88.44 107 TRP A N 1
ATOM 802 C CA . TRP A 1 107 ? 10.729 -4.797 -12.174 1.00 88.44 107 TRP A CA 1
ATOM 803 C C . TRP A 1 107 ? 9.298 -4.707 -11.634 1.00 88.44 107 TRP A C 1
ATOM 805 O O . TRP A 1 107 ? 9.026 -5.239 -10.563 1.00 88.44 107 TRP A O 1
ATOM 815 N N . ALA A 1 108 ? 8.371 -4.085 -12.368 1.00 88.44 108 ALA A N 1
ATOM 816 C CA . ALA A 1 108 ? 6.988 -3.938 -11.919 1.00 88.44 108 ALA A CA 1
ATOM 817 C C . ALA A 1 108 ? 6.300 -5.288 -11.670 1.00 88.44 108 ALA A C 1
ATOM 819 O O . ALA A 1 108 ? 5.600 -5.432 -10.674 1.00 88.44 108 ALA A O 1
ATOM 820 N N . GLU A 1 109 ? 6.535 -6.283 -12.521 1.00 89.88 109 GLU A N 1
ATOM 821 C CA . GLU A 1 109 ? 6.033 -7.646 -12.345 1.00 89.88 109 GLU A CA 1
ATOM 822 C C . GLU A 1 109 ? 6.531 -8.261 -11.033 1.00 89.88 109 GLU A C 1
ATOM 824 O O . GLU A 1 109 ? 5.721 -8.686 -10.209 1.00 89.88 109 GLU A O 1
ATOM 829 N N . ARG A 1 110 ? 7.847 -8.229 -10.780 1.00 87.75 110 ARG A N 1
ATOM 830 C CA . ARG A 1 110 ? 8.434 -8.736 -9.524 1.00 87.75 110 ARG A CA 1
ATOM 831 C C . ARG A 1 110 ? 7.829 -8.061 -8.299 1.00 87.75 110 ARG A C 1
ATOM 833 O O . ARG A 1 110 ? 7.555 -8.716 -7.301 1.00 87.75 110 ARG A O 1
ATOM 840 N N . MET A 1 111 ? 7.593 -6.759 -8.391 1.00 86.19 111 MET A N 1
ATOM 841 C CA . MET A 1 111 ? 6.994 -5.964 -7.323 1.00 86.19 111 MET A CA 1
ATOM 842 C C . MET A 1 111 ? 5.532 -6.335 -7.073 1.00 86.19 111 MET A C 1
ATOM 844 O O . MET A 1 111 ? 5.115 -6.437 -5.922 1.00 86.19 111 MET A O 1
ATOM 848 N N . PHE A 1 112 ? 4.755 -6.550 -8.136 1.00 89.44 112 PHE A N 1
ATOM 849 C CA . PHE A 1 112 ? 3.372 -7.009 -8.031 1.00 89.44 112 PHE A CA 1
ATOM 850 C C . PHE A 1 112 ? 3.303 -8.397 -7.402 1.00 89.44 112 PHE A C 1
ATOM 852 O O . PHE A 1 112 ? 2.513 -8.607 -6.487 1.00 89.44 112 PHE A O 1
ATOM 859 N N . LEU A 1 113 ? 4.154 -9.320 -7.853 1.00 88.88 113 LEU A N 1
ATOM 860 C CA . LEU A 1 113 ? 4.218 -10.675 -7.314 1.00 88.88 113 LEU A CA 1
ATOM 861 C C . LEU A 1 113 ? 4.647 -10.685 -5.846 1.00 88.88 113 LEU A C 1
ATOM 863 O O . LEU A 1 113 ? 4.016 -11.374 -5.054 1.00 88.88 113 LEU A O 1
ATOM 867 N N . ALA A 1 114 ? 5.641 -9.881 -5.459 1.00 86.06 114 ALA A N 1
ATOM 868 C CA . ALA A 1 114 ? 6.068 -9.768 -4.065 1.00 86.06 114 ALA A CA 1
ATOM 869 C C . ALA A 1 114 ? 4.939 -9.254 -3.157 1.00 86.06 114 ALA A C 1
ATOM 871 O O . ALA A 1 114 ? 4.690 -9.829 -2.099 1.00 86.06 114 ALA A O 1
ATOM 872 N N . TRP A 1 115 ? 4.211 -8.216 -3.589 1.00 86.38 115 TRP A N 1
ATOM 873 C CA . TRP A 1 115 ? 3.041 -7.723 -2.856 1.00 86.38 115 TRP A CA 1
ATOM 874 C C . TRP A 1 115 ? 1.937 -8.773 -2.762 1.00 86.38 115 TRP A C 1
ATOM 876 O O . TRP A 1 115 ? 1.411 -9.006 -1.679 1.00 86.38 115 TRP A O 1
ATOM 886 N N . LEU A 1 116 ? 1.590 -9.418 -3.877 1.00 88.81 116 LEU A N 1
ATOM 887 C CA . LEU A 1 116 ? 0.556 -10.451 -3.895 1.00 88.81 116 LEU A CA 1
ATOM 888 C C . LEU A 1 116 ? 0.927 -11.627 -2.996 1.00 88.81 116 LEU A C 1
ATOM 890 O O . LEU A 1 116 ? 0.088 -12.073 -2.221 1.00 88.81 116 LEU A O 1
ATOM 894 N N . GLN A 1 117 ? 2.168 -12.104 -3.063 1.00 87.75 117 GLN A N 1
ATOM 895 C CA . GLN A 1 117 ? 2.649 -13.197 -2.229 1.00 87.75 117 GLN A CA 1
ATOM 896 C C . GLN A 1 117 ? 2.590 -12.829 -0.747 1.00 87.75 117 GLN A C 1
ATOM 898 O O . GLN A 1 117 ? 2.050 -13.601 0.037 1.00 87.75 117 GLN A O 1
ATOM 903 N N . LEU A 1 118 ? 3.078 -11.645 -0.365 1.00 86.06 118 LEU A N 1
ATOM 904 C CA . LEU A 1 118 ? 3.024 -11.188 1.022 1.00 86.06 118 LEU A CA 1
ATOM 905 C C . LEU A 1 118 ? 1.580 -11.142 1.534 1.00 86.06 118 LEU A C 1
ATOM 907 O O . LEU A 1 118 ? 1.258 -11.805 2.517 1.00 86.06 118 LEU A O 1
ATOM 911 N N . LEU A 1 119 ? 0.718 -10.409 0.824 1.00 87.81 119 LEU A N 1
ATOM 912 C CA . LEU A 1 119 ? -0.664 -10.149 1.229 1.00 87.81 119 LEU A CA 1
ATOM 913 C C . LEU A 1 119 ? -1.524 -11.416 1.264 1.00 87.81 119 LEU A C 1
ATOM 915 O O . LEU A 1 119 ? -2.487 -11.471 2.014 1.00 87.81 119 LEU A O 1
ATOM 919 N N . THR A 1 120 ? -1.212 -12.420 0.441 1.00 90.06 120 THR A N 1
ATOM 920 C CA . THR A 1 120 ? -1.935 -13.703 0.443 1.00 90.06 120 THR A CA 1
ATOM 921 C C . THR A 1 120 ? -1.378 -14.694 1.461 1.00 90.06 120 THR A C 1
ATOM 923 O O . THR A 1 120 ? -2.133 -15.514 1.973 1.00 90.06 120 THR A O 1
ATOM 926 N N . SER A 1 121 ? -0.076 -14.638 1.761 1.00 89.44 121 SER A N 1
ATOM 927 C CA . SER A 1 121 ? 0.562 -15.532 2.739 1.00 89.44 121 SER A CA 1
ATOM 928 C C . SER A 1 121 ? 0.224 -15.193 4.189 1.00 89.44 121 SER A C 1
ATOM 930 O O . SER A 1 121 ? 0.262 -16.069 5.047 1.00 89.44 121 SER A O 1
ATOM 932 N N . ASP A 1 122 ? -0.081 -13.927 4.451 1.00 88.38 122 ASP A N 1
ATOM 933 C CA . ASP A 1 122 ? -0.363 -13.406 5.782 1.00 88.38 122 ASP A CA 1
ATOM 934 C C . ASP A 1 122 ? -1.375 -12.264 5.660 1.00 88.38 122 ASP A C 1
ATOM 936 O O . ASP A 1 122 ? -0.997 -11.095 5.749 1.00 88.38 122 ASP A O 1
ATOM 940 N N . PRO A 1 123 ? -2.634 -12.568 5.302 1.00 88.88 123 PRO A N 1
ATOM 941 C CA . PRO A 1 123 ? -3.647 -11.547 5.083 1.00 88.88 123 PRO A CA 1
ATOM 942 C C . PRO A 1 123 ? -4.001 -10.846 6.390 1.00 88.88 123 PRO A C 1
ATOM 944 O O . PRO A 1 123 ? -4.035 -11.470 7.447 1.00 88.88 123 PRO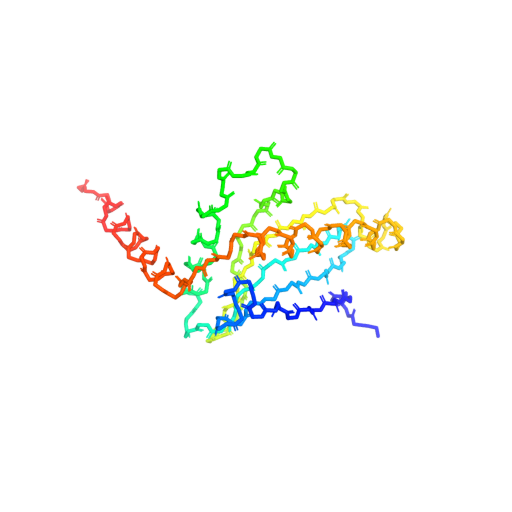 A O 1
ATOM 947 N N . ILE A 1 124 ? -4.348 -9.562 6.304 1.00 85.62 124 ILE A N 1
ATOM 948 C CA . ILE A 1 124 ? -4.872 -8.809 7.448 1.00 85.62 124 ILE A CA 1
ATOM 949 C C . ILE A 1 124 ? -6.345 -9.212 7.614 1.00 85.62 124 ILE A C 1
ATOM 951 O O . ILE A 1 124 ? -7.146 -8.849 6.749 1.00 85.62 124 ILE A O 1
ATOM 955 N N . PRO A 1 125 ? -6.725 -9.969 8.665 1.00 80.38 125 PRO A N 1
ATOM 956 C CA . PRO A 1 125 ? -8.054 -10.584 8.738 1.00 80.38 125 PRO A CA 1
ATOM 957 C C . PRO A 1 125 ? -9.192 -9.564 8.837 1.00 80.38 125 PRO A C 1
ATOM 959 O O . PRO A 1 125 ? -10.275 -9.806 8.315 1.00 80.38 125 PRO A O 1
ATOM 962 N N . ASP A 1 126 ? -8.927 -8.426 9.481 1.00 88.44 126 ASP A N 1
ATOM 963 C CA . ASP A 1 126 ? -9.862 -7.315 9.626 1.00 88.44 126 ASP A CA 1
ATOM 964 C C . ASP A 1 126 ? -9.107 -5.984 9.505 1.00 88.44 126 ASP A C 1
ATOM 966 O O . ASP A 1 126 ? -8.598 -5.412 10.473 1.00 88.44 126 ASP A O 1
ATOM 970 N N . ILE A 1 127 ? -8.970 -5.524 8.263 1.00 88.94 127 ILE A N 1
ATOM 971 C CA . ILE A 1 127 ? -8.294 -4.265 7.958 1.00 88.94 127 ILE A CA 1
ATOM 972 C C . ILE A 1 127 ? -9.098 -3.043 8.423 1.00 88.94 127 ILE A C 1
ATOM 974 O O . ILE A 1 127 ? -8.497 -2.008 8.696 1.00 88.94 127 ILE A O 1
ATOM 978 N N . GLU A 1 128 ? -10.423 -3.144 8.536 1.00 89.50 128 GLU A N 1
ATOM 979 C CA . GLU A 1 128 ? -11.279 -2.037 8.976 1.00 89.50 128 GLU A CA 1
ATOM 980 C C . GLU A 1 128 ? -11.072 -1.775 10.469 1.00 89.50 128 GLU A C 1
ATOM 982 O O . GLU A 1 128 ? -10.780 -0.643 10.860 1.00 89.50 128 GLU A O 1
ATOM 987 N N . THR A 1 129 ? -11.086 -2.831 11.289 1.00 91.62 129 THR A N 1
ATOM 988 C CA . THR A 1 129 ? -10.746 -2.734 12.715 1.00 91.62 129 THR A CA 1
ATOM 989 C C . THR A 1 129 ? -9.314 -2.235 12.906 1.00 91.62 129 THR A C 1
ATOM 991 O O . THR A 1 129 ? -9.085 -1.293 13.666 1.00 91.62 129 THR A O 1
ATOM 994 N N . ALA A 1 130 ? -8.344 -2.780 12.164 1.00 88.56 130 ALA A N 1
ATOM 995 C CA . ALA A 1 130 ? -6.954 -2.330 12.263 1.00 88.56 130 ALA A CA 1
ATOM 996 C C . ALA A 1 130 ? -6.776 -0.856 11.839 1.00 88.56 130 ALA A C 1
ATOM 998 O O . ALA A 1 130 ? -5.945 -0.137 12.402 1.00 88.56 130 ALA A O 1
ATOM 999 N N . ALA A 1 131 ? -7.556 -0.383 10.861 1.00 87.31 131 ALA A N 1
ATOM 1000 C CA . ALA A 1 131 ? -7.581 1.020 10.461 1.00 87.31 131 ALA A CA 1
ATOM 1001 C C . ALA A 1 131 ? -8.169 1.912 11.564 1.00 87.31 131 ALA A C 1
ATOM 1003 O O . ALA A 1 131 ? -7.576 2.945 11.872 1.00 87.31 131 ALA A O 1
ATOM 1004 N N . ALA A 1 132 ? -9.275 1.506 12.191 1.00 89.69 132 ALA A N 1
ATOM 1005 C CA . ALA A 1 132 ? -9.899 2.245 13.288 1.00 89.69 132 ALA A CA 1
ATOM 1006 C C . ALA A 1 132 ? -8.968 2.367 14.508 1.00 89.69 132 ALA A C 1
ATOM 1008 O O . ALA A 1 132 ? -8.772 3.465 15.033 1.00 89.69 132 ALA A O 1
ATOM 1009 N N . GLU A 1 133 ? -8.311 1.273 14.909 1.00 91.19 133 GLU A N 1
ATOM 1010 C CA . GLU A 1 133 ? -7.289 1.290 15.966 1.00 91.19 133 GLU A CA 1
ATOM 1011 C C . GLU A 1 133 ? -6.155 2.265 15.632 1.00 91.19 133 GLU A C 1
ATOM 1013 O O . GLU A 1 133 ? -5.698 3.042 16.474 1.00 91.19 133 GLU A O 1
ATOM 1018 N N . GLN A 1 134 ? -5.708 2.256 14.376 1.00 86.31 134 GLN A N 1
ATOM 1019 C CA . GLN A 1 134 ? -4.626 3.120 13.936 1.00 86.31 134 GLN A CA 1
ATOM 1020 C C . GLN A 1 134 ? -5.040 4.593 13.846 1.00 86.31 134 GLN A C 1
ATOM 1022 O O . GLN A 1 134 ? -4.192 5.456 14.082 1.00 86.31 134 GLN A O 1
ATOM 1027 N N . ALA A 1 135 ? -6.304 4.888 13.534 1.00 85.00 135 ALA A N 1
ATOM 1028 C CA . ALA A 1 135 ? -6.865 6.235 13.574 1.00 85.00 135 ALA A CA 1
ATOM 1029 C C . ALA A 1 135 ? -6.925 6.769 15.015 1.00 85.00 135 ALA A C 1
ATOM 1031 O O . ALA A 1 135 ? -6.432 7.867 15.272 1.00 85.00 135 ALA A O 1
ATOM 1032 N N . ALA A 1 136 ? -7.396 5.957 15.967 1.00 86.81 136 ALA A N 1
ATOM 1033 C CA . ALA A 1 136 ? -7.454 6.325 17.384 1.00 86.81 136 ALA A CA 1
ATOM 1034 C C . ALA A 1 136 ? -6.065 6.646 17.971 1.00 86.81 136 ALA A C 1
ATOM 1036 O O . ALA A 1 136 ? -5.906 7.610 18.717 1.00 86.81 136 ALA A O 1
ATOM 1037 N N . ILE A 1 137 ? -5.029 5.888 17.587 1.00 85.62 137 ILE A N 1
ATOM 1038 C CA . ILE A 1 137 ? -3.637 6.165 17.991 1.00 85.62 137 ILE A CA 1
ATOM 1039 C C . ILE A 1 137 ? -3.164 7.538 17.483 1.00 85.62 137 ILE A C 1
ATOM 1041 O O . ILE A 1 137 ? -2.433 8.240 18.179 1.00 85.62 137 ILE A O 1
ATOM 1045 N N . ILE A 1 138 ? -3.553 7.926 16.264 1.00 78.81 138 ILE A N 1
ATOM 1046 C CA . ILE A 1 138 ? -3.153 9.209 15.663 1.00 78.81 138 ILE A CA 1
ATOM 1047 C C . ILE A 1 138 ? -3.823 10.373 16.387 1.00 78.81 138 ILE A C 1
ATOM 1049 O O . ILE A 1 138 ? -3.163 11.371 16.669 1.00 78.81 138 ILE A O 1
ATOM 1053 N N . GLU A 1 139 ? -5.109 10.233 16.696 1.00 80.62 139 GLU A N 1
ATOM 1054 C CA . GLU A 1 139 ? -5.868 11.233 17.441 1.00 80.62 139 GLU A CA 1
ATOM 1055 C C . GLU A 1 139 ? -5.298 11.435 18.851 1.00 80.62 139 GLU A C 1
ATOM 1057 O O . GLU A 1 139 ? -5.048 12.567 19.260 1.00 80.62 139 GLU A O 1
ATOM 1062 N N . GLN A 1 140 ? -4.986 10.347 19.564 1.00 76.75 140 GLN A N 1
ATOM 1063 C CA . GLN A 1 140 ? -4.358 10.421 20.887 1.00 76.75 140 GLN A CA 1
ATOM 1064 C C . GLN A 1 140 ? -2.989 11.109 20.851 1.00 76.75 140 GLN A C 1
ATOM 1066 O O . GLN A 1 140 ? -2.712 11.946 21.706 1.00 76.75 140 GLN A O 1
ATOM 1071 N N . ALA A 1 141 ? -2.156 10.801 19.851 1.00 74.69 141 ALA A N 1
ATOM 1072 C CA . ALA A 1 141 ? -0.848 11.435 19.695 1.00 74.69 141 ALA A CA 1
ATOM 1073 C C . ALA A 1 141 ? -0.964 12.952 19.460 1.00 74.69 141 ALA A C 1
ATOM 1075 O O . ALA A 1 141 ? -0.197 13.721 20.037 1.00 74.69 141 ALA A O 1
ATOM 1076 N N . ALA A 1 142 ? -1.952 13.388 18.670 1.00 75.25 142 ALA A N 1
ATOM 1077 C CA . ALA A 1 142 ? -2.206 14.805 18.411 1.00 75.25 142 ALA A CA 1
ATOM 1078 C C . ALA A 1 142 ? -2.644 15.575 19.671 1.00 75.25 142 ALA A C 1
ATOM 1080 O O . ALA A 1 142 ? -2.303 16.744 19.815 1.00 75.25 142 ALA A O 1
ATOM 1081 N N . LEU A 1 143 ? -3.357 14.919 20.592 1.00 73.31 143 LEU A N 1
ATOM 1082 C CA . LEU A 1 143 ? -3.785 15.507 21.867 1.00 73.31 143 LEU A CA 1
ATOM 1083 C C . LEU A 1 143 ? -2.645 15.610 22.894 1.00 73.31 143 LEU A C 1
ATOM 1085 O O . LEU A 1 143 ? -2.679 16.473 23.765 1.00 73.31 143 LEU A O 1
ATOM 1089 N N . THR A 1 144 ? -1.638 14.737 22.811 1.00 71.06 144 THR A N 1
ATOM 1090 C CA . THR A 1 144 ? -0.461 14.764 23.701 1.00 71.06 144 THR A CA 1
ATOM 1091 C C . THR A 1 144 ? 0.666 15.684 23.228 1.00 71.06 144 THR A C 1
ATOM 1093 O O . THR A 1 144 ? 1.519 16.033 24.038 1.00 71.06 144 THR A O 1
ATOM 1096 N N . ASP A 1 145 ? 0.665 16.077 21.951 1.00 58.53 145 ASP A N 1
ATOM 1097 C CA . ASP A 1 145 ? 1.643 16.998 21.348 1.00 58.53 145 ASP A CA 1
ATOM 1098 C C . ASP A 1 145 ? 1.220 18.480 21.436 1.00 58.53 145 ASP A C 1
ATOM 1100 O O . ASP A 1 145 ? 1.887 19.347 20.862 1.00 58.53 145 ASP A O 1
ATOM 1104 N N . GLU A 1 146 ? 0.142 18.815 22.161 1.00 50.94 146 GLU A N 1
ATOM 1105 C CA . GLU A 1 146 ? -0.114 20.216 22.499 1.00 50.94 146 GLU A CA 1
ATOM 1106 C C . GLU A 1 146 ? 1.062 20.755 23.335 1.00 50.94 146 GLU A C 1
ATOM 1108 O O . GLU A 1 146 ? 1.375 20.194 24.392 1.00 50.94 146 GLU A O 1
ATOM 1113 N N . PRO A 1 147 ? 1.744 21.831 22.896 1.00 50.50 147 PRO A N 1
ATOM 1114 C CA . PRO A 1 147 ? 2.797 22.440 23.686 1.00 50.50 147 PRO A CA 1
ATOM 1115 C C . PRO A 1 147 ? 2.148 23.039 24.933 1.00 50.50 147 PRO A C 1
ATOM 1117 O O . PRO A 1 147 ? 1.501 24.084 24.882 1.00 50.50 147 PRO A O 1
ATOM 1120 N N . GLY A 1 148 ? 2.284 22.346 26.059 1.00 49.53 148 GLY A N 1
ATOM 1121 C CA . GLY A 1 148 ? 1.885 22.882 27.346 1.00 49.53 148 GLY A CA 1
ATOM 1122 C C . GLY A 1 148 ? 2.722 24.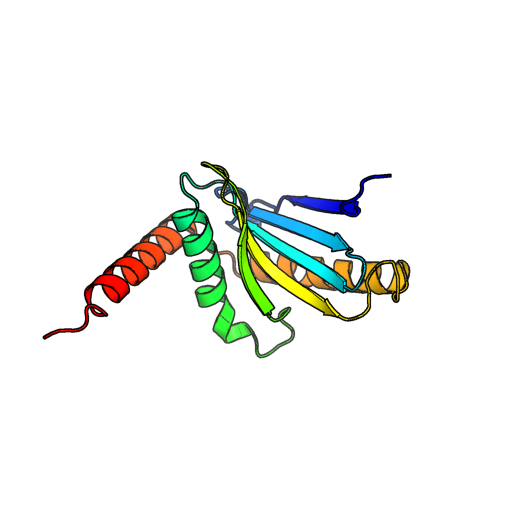114 27.690 1.00 49.53 148 GLY A C 1
ATOM 1123 O O . GLY A 1 148 ? 3.921 23.975 27.922 1.00 49.53 148 GLY A O 1
ATOM 1124 N N . GLY A 1 149 ? 2.060 25.271 27.795 1.00 40.81 149 GLY A N 1
ATOM 1125 C CA . GLY A 1 149 ? 2.521 26.438 28.565 1.00 40.81 149 GLY A CA 1
ATOM 1126 C C . GLY A 1 149 ? 3.271 27.511 27.793 1.00 40.81 149 GLY A C 1
ATOM 1127 O O . GLY A 1 149 ? 4.456 27.287 27.471 1.00 40.81 149 GLY A O 1
#

Radius of gyration: 16.45 Å; chains: 1; bounding box: 31×42×54 Å

Organism: NCBI:txid1229780